Protein AF-A0A9D6CLB5-F1 (afdb_monomer_lite)

Structure (mmCIF, N/CA/C/O backbone):
data_AF-A0A9D6CLB5-F1
#
_entry.id   AF-A0A9D6CLB5-F1
#
loop_
_atom_site.group_PDB
_atom_site.id
_atom_site.type_symbol
_atom_site.label_atom_id
_atom_site.label_alt_id
_atom_site.label_comp_id
_atom_site.label_asym_id
_atom_site.label_entity_id
_atom_site.label_seq_id
_atom_site.pdbx_PDB_ins_code
_atom_site.Cartn_x
_atom_site.Cartn_y
_atom_site.Cartn_z
_atom_site.occupancy
_atom_site.B_iso_or_equiv
_atom_site.auth_seq_id
_atom_site.auth_comp_id
_atom_site.auth_asym_id
_atom_site.auth_atom_id
_atom_site.pdbx_PDB_model_num
ATOM 1 N N . MET A 1 1 ? 12.457 -22.911 -26.781 1.00 33.94 1 MET A N 1
ATOM 2 C CA . MET A 1 1 ? 13.892 -22.594 -26.650 1.00 33.94 1 MET A CA 1
ATOM 3 C C . MET A 1 1 ? 13.981 -21.350 -25.789 1.00 33.94 1 MET A C 1
ATOM 5 O O . MET A 1 1 ? 13.615 -20.284 -26.259 1.00 33.94 1 MET A O 1
ATOM 9 N N . ILE A 1 2 ? 14.295 -21.517 -24.505 1.00 34.53 2 ILE A N 1
ATOM 10 C CA . ILE A 1 2 ? 14.458 -20.405 -23.562 1.00 34.53 2 ILE A CA 1
ATOM 11 C C . ILE A 1 2 ? 15.951 -20.102 -23.552 1.00 34.53 2 ILE A C 1
ATOM 13 O O . ILE A 1 2 ? 16.743 -20.981 -23.218 1.00 34.53 2 ILE A O 1
ATOM 17 N N . VAL A 1 3 ? 16.325 -18.906 -23.989 1.00 39.56 3 VAL A N 1
ATOM 18 C CA . VAL A 1 3 ? 17.688 -18.393 -23.852 1.00 39.56 3 VAL A CA 1
ATOM 19 C C . VAL A 1 3 ? 17.677 -17.515 -22.607 1.00 39.56 3 VAL A C 1
ATOM 21 O O . VAL A 1 3 ? 16.912 -16.555 -22.549 1.00 39.56 3 VAL A O 1
ATOM 24 N N . PHE A 1 4 ? 18.462 -17.886 -21.598 1.00 50.69 4 PHE A N 1
ATOM 25 C CA . PHE A 1 4 ? 18.809 -16.991 -20.498 1.00 50.69 4 PHE A CA 1
ATOM 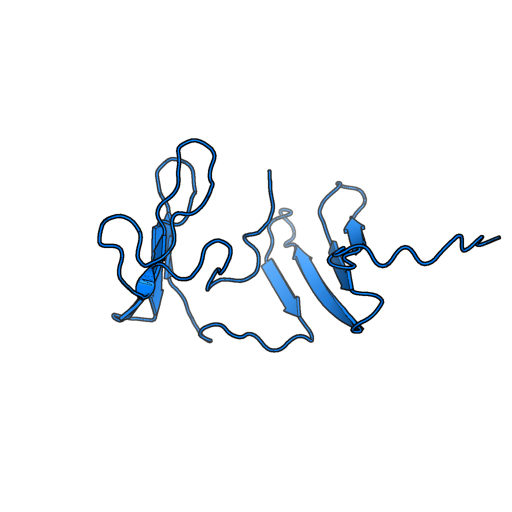26 C C . PHE A 1 4 ? 20.074 -16.251 -20.913 1.00 50.69 4 PHE A C 1
ATOM 28 O O . PHE A 1 4 ? 21.058 -16.907 -21.253 1.00 50.69 4 PHE A O 1
ATOM 35 N N . ASP A 1 5 ? 20.035 -14.922 -20.891 1.00 46.31 5 ASP A N 1
ATOM 36 C CA . ASP A 1 5 ? 21.227 -14.095 -21.028 1.00 46.31 5 ASP A CA 1
ATOM 37 C C . ASP A 1 5 ? 21.377 -13.184 -19.800 1.00 46.31 5 ASP A C 1
ATOM 39 O O . ASP A 1 5 ? 20.399 -12.628 -19.301 1.00 46.31 5 ASP A O 1
ATOM 43 N N . GLU A 1 6 ? 22.615 -13.168 -19.315 1.00 45.06 6 GLU A N 1
ATOM 44 C CA . GLU A 1 6 ? 23.307 -12.362 -18.305 1.00 45.06 6 GLU A CA 1
ATOM 45 C C . GLU A 1 6 ? 22.594 -11.830 -17.040 1.00 45.06 6 GLU A C 1
ATOM 47 O O . GLU A 1 6 ? 21.680 -11.004 -17.043 1.00 45.06 6 GLU A O 1
ATOM 52 N N . VAL A 1 7 ? 23.165 -12.232 -15.895 1.00 47.88 7 VAL A N 1
ATOM 53 C CA . VAL A 1 7 ? 22.938 -11.652 -14.566 1.00 47.88 7 VAL A CA 1
ATOM 54 C C . VAL A 1 7 ? 23.562 -10.253 -14.513 1.00 47.88 7 VAL A C 1
ATOM 56 O O . VAL A 1 7 ? 24.717 -10.085 -14.127 1.00 47.88 7 VAL A O 1
ATOM 59 N N . PHE A 1 8 ? 22.781 -9.227 -14.841 1.00 46.22 8 PHE A N 1
ATOM 60 C CA . PHE A 1 8 ? 23.034 -7.878 -14.344 1.00 46.22 8 PHE A CA 1
ATOM 61 C C . PHE A 1 8 ? 22.352 -7.762 -12.985 1.00 46.22 8 PHE A C 1
ATOM 63 O O . PHE A 1 8 ? 21.123 -7.780 -12.908 1.00 46.22 8 PHE A O 1
ATOM 70 N N . ALA A 1 9 ? 23.129 -7.642 -11.904 1.00 46.12 9 ALA A N 1
ATOM 71 C CA . ALA A 1 9 ? 22.606 -7.258 -10.595 1.00 46.12 9 ALA A CA 1
ATOM 72 C C . ALA A 1 9 ? 22.106 -5.807 -10.669 1.00 46.12 9 ALA A C 1
ATOM 74 O O . ALA A 1 9 ? 22.755 -4.862 -10.225 1.00 46.12 9 ALA A O 1
ATOM 75 N N . SER A 1 10 ? 20.962 -5.617 -11.312 1.00 44.03 10 SER A N 1
ATOM 76 C CA . SER A 1 10 ? 20.204 -4.392 -11.209 1.00 44.03 10 SER A CA 1
ATOM 77 C C . SER A 1 10 ? 19.509 -4.414 -9.854 1.00 44.03 10 SER A C 1
ATOM 79 O O . SER A 1 10 ? 19.097 -5.460 -9.358 1.00 44.03 10 SER A O 1
ATOM 81 N N . ASN A 1 11 ? 19.309 -3.244 -9.262 1.00 49.03 11 ASN A N 1
ATOM 82 C CA . ASN A 1 11 ? 18.342 -3.051 -8.182 1.00 49.03 11 ASN A CA 1
ATOM 83 C C . ASN A 1 11 ? 16.899 -3.216 -8.724 1.00 49.03 11 ASN A C 1
ATOM 85 O O . ASN A 1 11 ? 15.990 -2.469 -8.355 1.00 49.03 11 ASN A O 1
ATOM 89 N N . ALA A 1 12 ? 16.699 -4.126 -9.687 1.00 49.16 12 ALA A N 1
ATOM 90 C CA . ALA A 1 12 ? 15.402 -4.525 -10.160 1.00 49.16 12 ALA A CA 1
ATOM 91 C C . ALA A 1 12 ? 14.698 -5.147 -8.969 1.00 49.16 12 ALA A C 1
ATOM 93 O O . ALA A 1 12 ? 15.117 -6.154 -8.401 1.00 49.16 12 ALA A O 1
ATOM 94 N N . LYS A 1 13 ? 13.574 -4.548 -8.594 1.00 60.12 13 LYS A N 1
ATOM 95 C CA . LYS A 1 13 ? 12.536 -5.348 -7.969 1.00 60.12 13 LYS A CA 1
ATOM 96 C C . LYS A 1 13 ? 12.146 -6.377 -9.026 1.00 60.12 13 LYS A C 1
ATOM 98 O O . LYS A 1 13 ? 11.388 -6.017 -9.922 1.00 60.12 13 LYS A O 1
ATOM 103 N N . ASP A 1 14 ? 12.697 -7.587 -8.932 1.00 77.56 14 ASP A N 1
ATOM 104 C CA . ASP A 1 14 ? 12.349 -8.751 -9.750 1.00 77.56 14 ASP A CA 1
ATOM 105 C C . ASP A 1 14 ? 10.839 -8.962 -9.664 1.00 77.56 14 ASP A C 1
ATOM 107 O O . ASP A 1 14 ? 10.346 -9.591 -8.732 1.00 77.56 14 ASP A O 1
ATOM 111 N N . ARG A 1 15 ? 10.081 -8.332 -10.559 1.00 81.62 15 ARG A N 1
ATOM 112 C CA . ARG A 1 15 ? 8.622 -8.326 -10.534 1.00 81.62 15 ARG A CA 1
ATOM 113 C C . ARG A 1 15 ? 8.105 -8.617 -11.915 1.00 81.62 15 ARG A C 1
ATOM 115 O O . ARG A 1 15 ? 8.236 -7.801 -12.823 1.00 81.62 15 ARG A O 1
ATOM 122 N N . ASN A 1 16 ? 7.441 -9.750 -12.012 1.00 89.19 16 ASN A N 1
ATOM 123 C CA . ASN A 1 16 ? 6.765 -10.204 -13.201 1.00 89.19 16 ASN A CA 1
ATOM 124 C C . ASN A 1 16 ? 5.261 -10.047 -13.003 1.00 89.19 16 ASN A C 1
ATOM 126 O O . ASN A 1 16 ? 4.750 -10.100 -11.878 1.00 89.19 16 ASN A O 1
ATOM 130 N N . TYR A 1 17 ? 4.555 -9.854 -14.110 1.00 90.38 17 TYR A N 1
ATOM 131 C CA . TYR A 1 17 ? 3.115 -9.663 -14.120 1.00 90.38 17 TYR A CA 1
ATOM 132 C C . TYR A 1 17 ? 2.495 -10.512 -15.219 1.00 90.38 17 TYR A C 1
ATOM 134 O O . TYR A 1 17 ? 2.987 -10.496 -16.345 1.00 90.38 17 TYR A O 1
ATOM 142 N N . ASP A 1 18 ? 1.398 -11.186 -14.890 1.00 91.88 18 ASP A N 1
ATOM 143 C CA . ASP A 1 18 ? 0.562 -11.871 -15.872 1.00 91.88 18 ASP A CA 1
ATOM 144 C C . ASP A 1 18 ? -0.776 -11.130 -15.966 1.00 91.88 18 ASP A C 1
ATOM 146 O O . ASP A 1 18 ? -1.310 -10.673 -14.946 1.00 91.88 18 ASP A O 1
ATOM 150 N N . SER A 1 19 ? -1.325 -11.043 -17.176 1.00 93.94 19 SER A N 1
ATOM 151 C CA . SER A 1 19 ? -2.619 -10.414 -17.454 1.00 93.94 19 SER A CA 1
ATOM 152 C C . SER A 1 19 ? -3.594 -11.400 -18.094 1.00 93.94 19 SER A C 1
ATOM 154 O O . SER A 1 19 ? -3.177 -12.378 -18.715 1.00 93.94 19 SER A O 1
ATOM 156 N N . ASP A 1 20 ? -4.891 -11.147 -17.933 1.00 91.50 20 ASP A N 1
ATOM 157 C CA . ASP A 1 20 ? -5.943 -11.827 -18.686 1.00 91.50 20 ASP A CA 1
ATOM 158 C C . ASP A 1 20 ? -6.059 -11.285 -20.125 1.00 91.50 20 ASP A C 1
ATOM 160 O O . ASP A 1 20 ? -5.338 -10.371 -20.538 1.00 91.50 20 ASP A O 1
ATOM 164 N N . ALA A 1 21 ? -6.971 -11.868 -20.907 1.00 91.88 21 ALA A N 1
ATOM 165 C CA . ALA A 1 21 ? -7.225 -11.461 -22.291 1.00 91.88 21 ALA A CA 1
ATOM 166 C C . ALA A 1 21 ? -7.830 -10.049 -22.415 1.00 91.88 21 ALA A C 1
ATOM 168 O O . ALA A 1 21 ? -7.718 -9.432 -23.472 1.00 91.88 21 ALA A O 1
ATOM 169 N N . ASP A 1 22 ? -8.418 -9.529 -21.337 1.00 90.06 22 ASP A N 1
ATOM 170 C CA . ASP A 1 22 ? -8.962 -8.173 -21.262 1.00 90.06 22 ASP A CA 1
ATOM 171 C C . ASP A 1 22 ? -7.899 -7.153 -20.807 1.00 90.06 22 ASP A C 1
ATOM 173 O O . ASP A 1 22 ? -8.196 -5.972 -20.616 1.00 90.06 22 ASP A O 1
ATOM 177 N N . GLY A 1 23 ? -6.651 -7.594 -20.612 1.00 89.88 23 GLY A N 1
ATOM 178 C CA . GLY A 1 23 ? -5.532 -6.759 -20.189 1.00 89.88 23 GLY A CA 1
ATOM 179 C C . GLY A 1 23 ? -5.506 -6.445 -18.691 1.00 89.88 23 GLY A C 1
ATOM 180 O O . GLY A 1 23 ? -4.652 -5.668 -18.255 1.00 89.88 23 GLY A O 1
ATOM 181 N N . ARG A 1 24 ? -6.386 -7.041 -17.877 1.00 88.50 24 ARG A N 1
ATOM 182 C CA . ARG A 1 24 ? -6.348 -6.877 -16.418 1.00 88.50 24 ARG A CA 1
ATOM 183 C C . ARG A 1 24 ? -5.264 -7.760 -15.830 1.00 88.50 24 ARG A C 1
ATOM 185 O O . ARG A 1 24 ? -5.075 -8.904 -16.230 1.00 88.50 24 ARG A O 1
ATOM 192 N N . ARG A 1 25 ? -4.552 -7.238 -14.838 1.00 91.00 25 ARG A N 1
ATOM 193 C CA . ARG A 1 25 ? -3.467 -7.962 -14.178 1.00 91.00 25 ARG A CA 1
ATOM 194 C C . ARG A 1 25 ? -4.052 -9.057 -13.285 1.00 91.00 25 ARG A C 1
ATOM 196 O O . ARG A 1 25 ? -4.764 -8.746 -12.344 1.00 91.00 25 ARG A O 1
ATOM 203 N N . VAL A 1 26 ? -3.697 -10.318 -13.506 1.00 95.12 26 VAL A N 1
ATOM 204 C CA . VAL A 1 26 ? -4.168 -11.463 -12.696 1.00 95.12 26 VAL A CA 1
ATOM 205 C C . VAL A 1 26 ? -3.109 -11.993 -11.737 1.00 95.12 26 VAL A C 1
ATOM 207 O O . VAL A 1 26 ? -3.432 -12.651 -10.745 1.00 95.12 26 VAL A O 1
ATOM 210 N N . ARG A 1 27 ? -1.835 -11.692 -12.007 1.00 90.81 27 ARG A N 1
ATOM 211 C CA . ARG A 1 27 ? -0.720 -12.122 -11.168 1.00 90.81 27 ARG A CA 1
ATOM 212 C C . ARG A 1 27 ? 0.368 -11.069 -11.082 1.00 90.81 27 ARG A C 1
ATOM 214 O O . ARG A 1 27 ? 0.702 -10.425 -12.072 1.00 90.81 27 ARG A O 1
ATOM 221 N N . LYS A 1 28 ? 0.965 -10.960 -9.901 1.00 89.38 28 LYS A N 1
ATOM 222 C CA . LYS A 1 28 ? 2.271 -10.347 -9.658 1.00 89.38 28 LYS A CA 1
ATOM 223 C C . LYS A 1 28 ? 3.138 -11.380 -8.961 1.00 89.38 28 LYS A C 1
ATOM 225 O O . LYS A 1 28 ? 2.687 -11.974 -7.986 1.00 89.38 28 LYS A O 1
ATOM 230 N N . TRP A 1 29 ? 4.365 -11.583 -9.417 1.00 90.69 29 TRP A N 1
ATOM 231 C CA . TRP A 1 29 ? 5.253 -12.543 -8.774 1.00 90.69 29 TRP A CA 1
ATOM 232 C C . TRP A 1 29 ? 6.720 -12.138 -8.848 1.00 90.69 29 TRP A C 1
ATOM 234 O O . TRP A 1 29 ? 7.136 -11.431 -9.762 1.00 90.69 29 TRP A O 1
ATOM 244 N N . HIS A 1 30 ? 7.484 -12.573 -7.852 1.00 88.69 30 HIS A N 1
ATOM 245 C CA . HIS A 1 30 ? 8.918 -12.353 -7.742 1.00 88.69 30 HIS A CA 1
ATOM 246 C C . HIS A 1 30 ? 9.640 -13.700 -7.898 1.00 88.69 30 HIS A C 1
ATOM 248 O O . HIS A 1 30 ? 9.597 -14.509 -6.969 1.00 88.69 30 HIS A O 1
ATOM 254 N N . PRO A 1 31 ? 10.297 -13.972 -9.041 1.00 85.62 31 PRO A N 1
ATOM 255 C CA . PRO A 1 31 ? 10.953 -15.256 -9.292 1.00 85.62 31 PRO A CA 1
ATOM 256 C C . PRO A 1 31 ? 11.981 -15.647 -8.230 1.00 85.62 31 PRO A C 1
ATOM 258 O O . PRO A 1 31 ? 12.094 -16.818 -7.879 1.00 85.62 31 PRO A O 1
ATOM 261 N N . SER A 1 32 ? 12.719 -14.662 -7.720 1.00 87.31 32 SER A N 1
ATOM 262 C CA . SER A 1 32 ? 13.828 -14.859 -6.790 1.00 87.31 32 SER A CA 1
ATOM 263 C C . SER A 1 32 ? 13.382 -15.127 -5.351 1.00 87.31 32 SER A C 1
ATOM 265 O O . SER A 1 32 ? 14.035 -15.905 -4.661 1.00 87.31 32 SER A O 1
ATOM 267 N N . SER A 1 33 ? 12.272 -14.533 -4.894 1.00 84.69 33 SER A N 1
ATOM 268 C CA . SER A 1 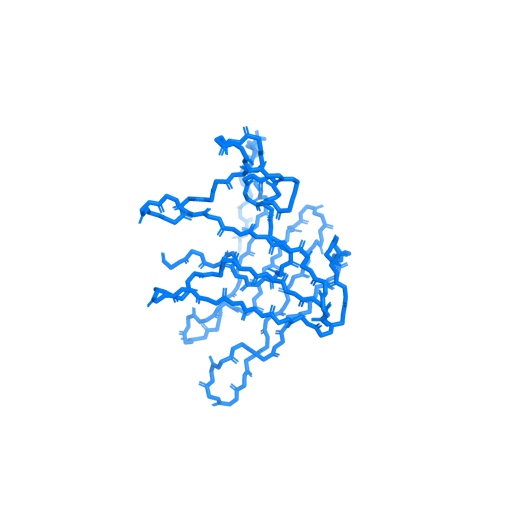33 ? 11.745 -14.756 -3.536 1.00 84.69 33 SER A CA 1
ATOM 269 C C . SER A 1 33 ? 10.584 -15.751 -3.468 1.00 84.69 33 SER A C 1
ATOM 271 O O . SER A 1 33 ? 10.248 -16.218 -2.384 1.00 84.69 33 SER A O 1
ATOM 273 N N . GLY A 1 34 ? 9.940 -16.062 -4.596 1.00 86.69 34 GLY A N 1
ATOM 274 C CA . GLY A 1 34 ? 8.692 -16.827 -4.621 1.00 86.69 34 GLY A CA 1
ATOM 275 C C . GLY A 1 34 ? 7.465 -16.035 -4.146 1.00 86.69 34 GLY A C 1
ATOM 276 O O . GLY A 1 34 ? 6.383 -16.617 -4.028 1.00 86.69 34 GLY A O 1
ATOM 277 N N . ALA A 1 35 ? 7.605 -14.726 -3.898 1.00 87.69 35 ALA A N 1
ATOM 278 C CA . ALA A 1 35 ? 6.486 -13.854 -3.551 1.00 87.69 35 ALA A CA 1
ATOM 279 C C . ALA A 1 35 ? 5.463 -13.846 -4.689 1.00 87.69 35 ALA A C 1
ATOM 281 O O . ALA A 1 35 ? 5.820 -13.650 -5.852 1.00 87.69 35 ALA A O 1
ATOM 282 N N . LEU A 1 36 ? 4.192 -14.022 -4.361 1.00 89.88 36 LEU A N 1
ATOM 283 C CA . LEU A 1 36 ? 3.093 -14.168 -5.301 1.00 89.88 36 LEU A CA 1
ATOM 284 C C . LEU A 1 36 ? 1.875 -13.422 -4.772 1.00 89.88 36 LEU A C 1
ATOM 286 O O . LEU A 1 36 ? 1.440 -13.651 -3.648 1.00 89.88 36 LEU A O 1
ATOM 290 N N . THR A 1 37 ? 1.283 -12.594 -5.625 1.00 89.88 37 THR A N 1
ATOM 291 C CA . THR A 1 37 ? -0.036 -12.002 -5.419 1.00 89.88 37 THR A CA 1
ATOM 292 C C . THR A 1 37 ? -0.938 -12.375 -6.591 1.00 89.88 37 THR A C 1
ATOM 294 O O . THR A 1 37 ? -0.561 -12.192 -7.752 1.00 89.88 37 THR A O 1
ATOM 297 N N . VAL A 1 38 ? -2.118 -12.910 -6.288 1.00 93.38 38 VAL A N 1
ATOM 298 C CA . VAL A 1 38 ? -3.164 -13.253 -7.259 1.00 93.38 38 VAL A CA 1
ATOM 299 C C . VAL A 1 38 ? -4.330 -12.292 -7.095 1.00 93.38 38 VAL A C 1
ATOM 301 O O . VAL A 1 38 ? -4.803 -12.085 -5.978 1.00 93.38 38 VAL A O 1
ATOM 304 N N . MET A 1 39 ? -4.801 -11.743 -8.212 1.00 91.94 39 MET A N 1
ATOM 305 C CA . MET A 1 39 ? -5.913 -10.799 -8.265 1.00 91.94 39 MET A CA 1
ATOM 306 C C . MET A 1 39 ? -7.149 -11.492 -8.831 1.00 91.94 39 MET A C 1
ATOM 308 O O . MET A 1 39 ? -7.109 -12.058 -9.923 1.00 91.94 39 MET A O 1
ATOM 312 N N . VAL A 1 40 ? -8.241 -11.464 -8.068 1.00 93.75 40 VAL A N 1
ATOM 313 C CA . VAL A 1 40 ? -9.519 -12.087 -8.427 1.00 93.75 40 VAL A CA 1
ATOM 314 C C . VAL A 1 40 ? -10.528 -10.994 -8.739 1.00 93.75 40 VAL A C 1
ATOM 316 O O . VAL A 1 40 ? -10.747 -10.102 -7.919 1.00 93.75 40 VAL A O 1
ATOM 319 N N . TYR A 1 41 ? -11.150 -11.076 -9.914 1.00 92.19 41 TYR A N 1
ATOM 320 C CA . TYR A 1 41 ? -12.126 -10.102 -10.395 1.00 92.19 41 TYR A CA 1
ATOM 321 C C . TYR A 1 41 ? -13.553 -10.648 -10.294 1.00 92.19 41 TYR A C 1
ATOM 323 O O . TYR A 1 41 ? -13.786 -11.841 -10.490 1.00 92.19 41 TYR A O 1
ATOM 331 N N . ASP A 1 42 ? -14.507 -9.774 -9.972 1.00 92.81 42 ASP A N 1
ATOM 332 C CA . ASP A 1 42 ? -15.932 -10.100 -10.006 1.00 92.81 42 ASP A CA 1
ATOM 333 C C . ASP A 1 42 ? -16.457 -10.213 -11.451 1.00 92.81 42 ASP A C 1
ATOM 335 O O . ASP A 1 42 ? -15.765 -9.905 -12.424 1.00 92.81 42 ASP A O 1
ATOM 339 N N . ALA A 1 43 ? -17.718 -10.629 -11.604 1.00 93.69 43 ALA A N 1
ATOM 340 C CA . ALA A 1 43 ? -18.362 -10.760 -12.915 1.00 93.69 43 ALA A CA 1
ATOM 341 C C . ALA A 1 43 ? -18.488 -9.428 -13.688 1.00 93.69 43 ALA A C 1
ATOM 343 O O . ALA A 1 43 ? -18.772 -9.439 -14.883 1.00 93.69 43 ALA A O 1
ATOM 344 N N . PHE A 1 44 ? -18.285 -8.288 -13.024 1.00 92.94 44 PHE A N 1
ATOM 345 C CA . PHE A 1 44 ? -18.279 -6.957 -13.628 1.00 92.94 44 PHE A CA 1
ATOM 346 C C . PHE A 1 44 ? -16.856 -6.451 -13.928 1.00 92.94 44 PHE A C 1
ATOM 348 O O . PHE A 1 44 ? -16.695 -5.307 -14.354 1.00 92.94 44 PHE A O 1
ATOM 355 N N . GLY A 1 45 ? -15.824 -7.274 -13.711 1.00 87.38 45 GLY A N 1
ATOM 356 C CA . GLY A 1 45 ? -14.426 -6.935 -13.964 1.00 87.38 45 GLY A CA 1
ATOM 357 C C . GLY A 1 45 ? -13.790 -6.025 -12.909 1.00 87.38 45 GLY A C 1
ATOM 358 O O . GLY A 1 45 ? -12.767 -5.400 -13.194 1.00 87.38 45 GLY A O 1
ATOM 359 N N . ARG A 1 46 ? -14.369 -5.917 -11.706 1.00 88.25 46 ARG A N 1
ATOM 360 C CA . ARG A 1 46 ? -13.799 -5.159 -10.577 1.00 88.25 46 ARG A CA 1
ATOM 361 C C . ARG A 1 46 ? -12.963 -6.072 -9.688 1.00 88.25 46 ARG A C 1
ATOM 363 O O . ARG A 1 46 ? -13.313 -7.233 -9.505 1.00 88.25 46 ARG A O 1
ATOM 370 N N . LEU A 1 47 ? -11.870 -5.557 -9.122 1.00 89.25 47 LEU A N 1
ATOM 371 C CA . LEU A 1 47 ? -11.024 -6.320 -8.200 1.00 89.25 47 LEU A CA 1
ATOM 372 C C . LEU A 1 47 ? -11.822 -6.672 -6.935 1.00 89.25 47 LEU A C 1
ATOM 374 O O . LEU A 1 47 ? -12.203 -5.785 -6.174 1.00 89.25 47 LEU A O 1
ATOM 378 N N . ALA A 1 48 ? -12.075 -7.961 -6.731 1.00 90.56 48 ALA A N 1
ATOM 379 C CA . ALA A 1 48 ? -12.853 -8.488 -5.616 1.00 90.56 48 ALA A CA 1
ATOM 380 C C . ALA A 1 48 ? -11.963 -8.960 -4.461 1.00 90.56 48 ALA A C 1
ATOM 382 O O . ALA A 1 48 ? -12.339 -8.825 -3.298 1.00 90.56 48 ALA A O 1
ATOM 383 N N . ALA A 1 49 ? -10.788 -9.514 -4.772 1.00 88.44 49 ALA A N 1
ATOM 384 C CA . ALA A 1 49 ? -9.838 -9.975 -3.768 1.00 88.44 49 ALA A CA 1
ATOM 385 C C . ALA A 1 49 ? -8.399 -9.982 -4.291 1.00 88.44 49 ALA A C 1
ATOM 387 O O . ALA A 1 49 ? -8.150 -10.203 -5.478 1.00 88.44 49 ALA A O 1
ATOM 388 N N . GLU A 1 50 ? -7.458 -9.821 -3.363 1.00 88.38 50 GLU A N 1
ATOM 389 C CA . GLU A 1 50 ? -6.043 -10.115 -3.564 1.00 88.38 50 GLU A CA 1
ATOM 390 C C . GLU A 1 50 ? -5.606 -11.190 -2.572 1.00 88.38 50 GLU A C 1
ATOM 392 O O . GLU A 1 50 ? -5.868 -11.086 -1.372 1.00 88.38 50 GLU A O 1
ATOM 397 N N . TYR A 1 51 ? -4.906 -12.205 -3.066 1.00 89.94 51 TYR A N 1
ATOM 398 C CA . TYR A 1 51 ? -4.317 -13.250 -2.238 1.00 89.94 51 TYR A CA 1
ATOM 399 C C . TYR A 1 51 ? -2.809 -13.214 -2.391 1.00 89.94 51 TYR A C 1
ATOM 401 O O . TYR A 1 51 ? -2.297 -13.415 -3.491 1.00 89.94 51 TYR A O 1
ATOM 409 N N . SER A 1 52 ? -2.111 -12.955 -1.289 1.00 88.06 52 SER A N 1
ATOM 410 C CA . SER A 1 52 ? -0.654 -12.921 -1.242 1.00 88.06 52 SER A CA 1
ATOM 411 C C . SER A 1 52 ? -0.123 -14.020 -0.329 1.00 88.06 52 SER A C 1
ATOM 413 O O . SER A 1 52 ? -0.713 -14.280 0.720 1.00 88.06 52 SER A O 1
ATOM 415 N N . ASN A 1 53 ? 0.988 -14.648 -0.710 1.00 88.88 53 ASN A N 1
ATOM 416 C CA . ASN A 1 53 ? 1.760 -15.511 0.194 1.00 88.88 53 ASN A CA 1
ATOM 417 C C . ASN A 1 53 ? 2.790 -14.724 1.028 1.00 88.88 53 ASN A C 1
ATOM 419 O O . ASN A 1 53 ? 3.398 -15.285 1.935 1.00 88.88 53 ASN A O 1
ATOM 423 N N . GLU A 1 54 ? 2.956 -13.431 0.750 1.00 82.69 54 GLU A N 1
ATOM 424 C CA . GLU A 1 54 ? 3.764 -12.527 1.562 1.00 82.69 54 GLU A CA 1
ATOM 425 C C . GLU A 1 54 ? 2.999 -12.085 2.808 1.00 82.69 54 GLU A C 1
ATOM 427 O O . GLU A 1 54 ? 1.797 -11.801 2.757 1.00 82.69 54 GLU A O 1
ATOM 432 N N . ALA A 1 55 ? 3.711 -11.958 3.927 1.00 73.94 55 ALA A N 1
ATOM 433 C CA . ALA A 1 55 ? 3.137 -11.405 5.142 1.00 73.94 55 ALA A CA 1
ATOM 434 C C . ALA A 1 55 ? 2.669 -9.960 4.899 1.00 73.94 55 ALA A C 1
ATOM 436 O O . ALA A 1 55 ? 3.440 -9.103 4.461 1.00 73.94 55 ALA A O 1
ATOM 437 N N . SER A 1 56 ? 1.405 -9.667 5.219 1.00 68.69 56 SER A N 1
ATOM 438 C CA . SER A 1 56 ? 0.928 -8.285 5.233 1.00 68.69 56 SER A CA 1
ATOM 439 C C . SER A 1 56 ? 1.565 -7.554 6.413 1.00 68.69 56 SER A C 1
ATOM 441 O O . SER A 1 56 ? 1.253 -7.840 7.567 1.00 68.69 56 SER A O 1
ATOM 443 N N . GLY A 1 57 ? 2.451 -6.597 6.129 1.00 65.62 57 GLY A N 1
ATOM 444 C CA . GLY A 1 57 ? 2.989 -5.673 7.135 1.00 65.62 57 GLY A CA 1
ATOM 445 C C . GLY A 1 57 ? 1.990 -4.593 7.576 1.00 65.62 57 GLY A C 1
ATOM 446 O O . GLY A 1 57 ? 2.345 -3.722 8.366 1.00 65.62 57 GLY A O 1
ATOM 447 N N . GLY A 1 58 ? 0.769 -4.615 7.033 1.00 72.75 58 GLY A N 1
ATOM 448 C CA . GLY A 1 58 ? -0.280 -3.640 7.297 1.00 72.75 58 GLY A CA 1
ATOM 449 C C . GLY A 1 58 ? -1.322 -4.109 8.321 1.00 72.75 58 GLY A C 1
ATOM 450 O O . GLY A 1 58 ? -1.379 -5.282 8.696 1.00 72.75 58 GLY A O 1
ATOM 451 N N . PRO A 1 59 ? -2.190 -3.193 8.771 1.00 76.56 59 PRO A N 1
ATOM 452 C CA . PRO A 1 59 ? -3.309 -3.506 9.638 1.00 76.56 59 PRO A CA 1
ATOM 453 C C . PRO A 1 59 ? -4.277 -4.493 8.967 1.00 76.56 59 PRO A C 1
ATOM 455 O O . PRO A 1 59 ? -4.680 -4.329 7.821 1.00 76.56 59 PRO A O 1
ATOM 458 N N . THR A 1 60 ? -4.680 -5.520 9.713 1.00 80.88 60 THR A N 1
ATOM 459 C CA . THR A 1 60 ? -5.710 -6.499 9.338 1.00 80.88 60 THR A CA 1
ATOM 460 C C . THR A 1 60 ? -7.133 -6.041 9.700 1.00 80.88 60 THR A C 1
ATOM 462 O O . THR A 1 60 ? -7.330 -5.156 10.539 1.00 80.88 60 THR A O 1
ATOM 465 N N . GLY A 1 61 ? -8.144 -6.679 9.110 1.00 85.94 61 GLY A N 1
ATOM 466 C CA . GLY A 1 61 ? -9.558 -6.397 9.381 1.00 85.94 61 GLY A CA 1
ATOM 467 C C . GLY A 1 61 ? -10.151 -5.311 8.479 1.00 85.94 61 GLY A C 1
ATOM 468 O O . GLY A 1 61 ? -9.567 -4.948 7.462 1.00 85.94 61 GLY A O 1
ATOM 469 N N . LEU A 1 62 ? -11.344 -4.824 8.834 1.00 89.25 62 LEU A N 1
ATOM 470 C CA . LEU A 1 62 ? -12.062 -3.832 8.034 1.00 89.25 62 LEU A CA 1
ATOM 471 C C . LEU A 1 62 ? -11.396 -2.455 8.147 1.00 89.25 62 LEU A C 1
ATOM 473 O O . LEU A 1 62 ? -11.339 -1.867 9.231 1.00 89.25 62 LEU A O 1
ATOM 477 N N . LEU A 1 63 ? -10.931 -1.949 7.009 1.00 90.62 63 LEU A N 1
ATOM 478 C CA . LEU A 1 63 ? -10.357 -0.619 6.862 1.00 90.62 63 LEU A CA 1
ATOM 479 C C . LEU A 1 63 ? -11.293 0.257 6.032 1.00 90.62 63 LEU A C 1
ATOM 481 O O . LEU A 1 63 ? -11.845 -0.182 5.025 1.00 90.62 63 LEU A O 1
ATOM 485 N N . TYR A 1 64 ? -11.432 1.511 6.442 1.00 92.06 64 TYR A N 1
ATOM 486 C CA . TYR A 1 64 ? -12.196 2.529 5.736 1.00 92.06 64 TYR A CA 1
ATOM 487 C C . TYR A 1 64 ? -11.238 3.508 5.074 1.00 92.06 64 TYR A C 1
ATOM 489 O O . TYR A 1 64 ? -10.351 4.064 5.726 1.00 92.06 64 TYR A O 1
ATOM 497 N N . ARG A 1 65 ? -11.421 3.720 3.775 1.00 91.19 65 ARG A N 1
ATOM 498 C CA . ARG A 1 65 ? -10.590 4.591 2.949 1.00 91.19 65 ARG A CA 1
ATOM 499 C C . ARG A 1 65 ? -11.338 5.884 2.638 1.00 91.19 65 ARG A C 1
ATOM 501 O O . ARG A 1 65 ? -12.515 5.846 2.296 1.00 91.19 65 ARG A O 1
ATOM 508 N N . PHE A 1 66 ? -10.637 7.007 2.734 1.00 93.19 66 PHE A N 1
ATOM 509 C CA . PHE A 1 66 ? -11.146 8.322 2.356 1.00 93.19 66 PHE A CA 1
ATOM 510 C C . PHE A 1 66 ? -10.370 8.822 1.152 1.00 93.19 66 PHE A C 1
ATOM 512 O O . PHE A 1 66 ? -9.161 9.049 1.247 1.00 93.19 66 PHE A O 1
ATOM 519 N N . ASP A 1 67 ? -11.080 8.983 0.044 1.00 93.12 67 ASP A N 1
ATOM 520 C CA . ASP A 1 67 ? -10.539 9.451 -1.223 1.00 93.12 67 ASP A CA 1
ATOM 521 C C . ASP A 1 67 ? -10.789 10.935 -1.440 1.00 93.12 67 ASP A C 1
ATOM 523 O O . ASP A 1 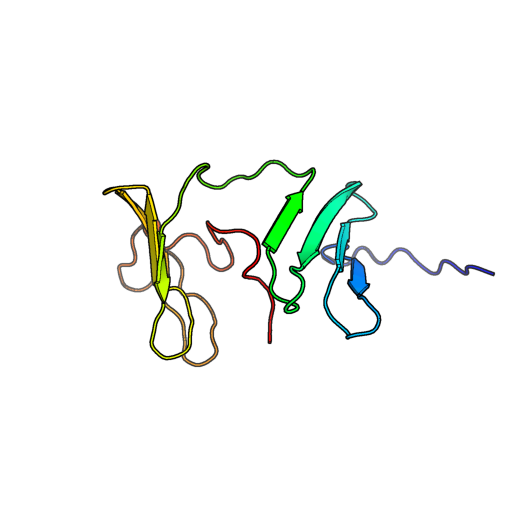67 ? -11.741 11.514 -0.915 1.00 93.12 67 ASP A O 1
ATOM 527 N N . ASP A 1 68 ? -9.911 11.556 -2.218 1.00 90.94 68 ASP A N 1
ATOM 528 C CA . ASP A 1 68 ? -10.153 12.882 -2.756 1.00 90.94 68 ASP A CA 1
ATOM 529 C C . ASP A 1 68 ? -10.933 12.853 -4.069 1.00 90.94 68 ASP A C 1
ATOM 531 O O . ASP A 1 68 ? -11.287 11.803 -4.600 1.00 90.94 68 ASP A O 1
ATOM 535 N N . HIS A 1 69 ? -11.211 14.045 -4.593 1.00 91.19 69 HIS A N 1
ATOM 536 C CA . HIS A 1 69 ? -11.987 14.239 -5.815 1.00 91.19 69 HIS A CA 1
ATOM 537 C C . HIS A 1 69 ? -11.365 13.598 -7.071 1.00 91.19 69 HIS A C 1
ATOM 539 O O . HIS A 1 69 ? -12.068 13.458 -8.067 1.00 91.19 69 HIS A O 1
ATOM 545 N N . LEU A 1 70 ? -10.083 13.212 -7.034 1.00 91.19 70 LEU A N 1
ATOM 546 C CA . LEU A 1 70 ? -9.392 12.507 -8.117 1.00 91.19 70 LEU A CA 1
ATOM 547 C C . LEU A 1 70 ? -9.272 10.997 -7.849 1.00 91.19 70 LEU A C 1
ATOM 549 O O . LEU A 1 70 ? -8.687 10.280 -8.655 1.00 91.19 70 LEU A O 1
ATOM 553 N N . GLY A 1 71 ? -9.807 10.503 -6.728 1.00 89.00 71 GLY A N 1
ATOM 554 C CA . GLY A 1 71 ? -9.748 9.094 -6.336 1.00 89.00 71 GLY A CA 1
ATOM 555 C C . GLY A 1 71 ? -8.467 8.692 -5.600 1.00 89.00 71 GLY A C 1
ATOM 556 O O . GLY A 1 71 ? -8.259 7.506 -5.342 1.00 89.00 71 GLY A O 1
ATOM 557 N N . SER A 1 72 ? -7.604 9.644 -5.233 1.00 87.88 72 SER A N 1
ATOM 558 C CA . SER A 1 72 ? -6.413 9.356 -4.424 1.00 87.88 72 SER A CA 1
ATOM 559 C C . SER A 1 72 ? -6.797 9.230 -2.955 1.00 87.88 72 SER A C 1
ATOM 561 O O . SER A 1 72 ? -7.491 10.095 -2.420 1.00 87.88 72 SER A O 1
ATOM 563 N N . THR A 1 73 ? -6.311 8.201 -2.257 1.00 90.75 73 THR A N 1
ATOM 564 C CA . THR A 1 73 ? -6.637 8.050 -0.829 1.00 90.75 73 THR A CA 1
ATOM 565 C C . THR A 1 73 ? -5.819 8.984 0.012 1.00 90.75 73 THR A C 1
ATOM 567 O O . THR A 1 73 ? -4.598 8.967 -0.073 1.00 90.75 73 THR A O 1
ATOM 570 N N . ARG A 1 74 ? -6.486 9.740 0.881 1.00 92.62 74 ARG A N 1
ATOM 571 C CA . ARG A 1 74 ? -5.870 10.692 1.811 1.00 92.62 74 ARG A CA 1
ATOM 572 C C . ARG A 1 74 ? -5.858 10.224 3.253 1.00 92.62 74 ARG A C 1
ATOM 574 O O . ARG A 1 74 ? -5.079 10.739 4.052 1.00 92.62 74 ARG A O 1
ATOM 581 N N . MET A 1 75 ? -6.701 9.260 3.606 1.00 93.44 75 MET A N 1
ATOM 582 C CA . MET A 1 75 ? -6.742 8.716 4.958 1.00 93.44 75 MET A CA 1
ATOM 583 C C . MET A 1 75 ? -7.259 7.281 4.967 1.00 93.44 75 MET A C 1
ATOM 585 O O . MET A 1 75 ? -8.159 6.931 4.204 1.00 93.44 75 MET A O 1
ATOM 589 N N . VAL A 1 76 ? -6.709 6.472 5.868 1.00 93.12 76 VAL A N 1
ATOM 590 C CA . VAL A 1 76 ? -7.177 5.119 6.169 1.00 93.12 76 VAL A CA 1
ATOM 591 C C . VAL A 1 76 ? -7.507 5.042 7.652 1.00 93.12 76 VAL A C 1
ATOM 593 O O . VAL A 1 76 ? -6.704 5.459 8.490 1.00 93.12 76 VAL A O 1
ATOM 596 N N . MET A 1 77 ? -8.684 4.514 7.976 1.00 94.44 77 MET A N 1
ATOM 597 C CA . MET A 1 77 ? -9.138 4.320 9.349 1.00 94.44 77 MET A CA 1
ATOM 598 C C . MET A 1 77 ? -9.487 2.865 9.634 1.00 94.44 77 MET A C 1
ATOM 600 O O . MET A 1 77 ? -10.003 2.159 8.771 1.00 94.44 77 MET A O 1
ATOM 604 N N . ARG A 1 78 ? -9.284 2.453 10.883 1.00 93.50 78 ARG A N 1
ATOM 605 C CA . ARG A 1 78 ? -9.814 1.215 11.452 1.00 93.50 78 ARG A CA 1
ATOM 606 C C . ARG A 1 78 ? -10.702 1.580 12.637 1.00 93.50 78 ARG A C 1
ATOM 608 O O . ARG A 1 78 ? -10.216 2.043 13.667 1.00 93.50 78 ARG A O 1
ATOM 615 N N . GLY A 1 79 ? -12.012 1.392 12.493 1.00 92.31 79 GLY A N 1
ATOM 616 C CA . GLY A 1 79 ? -12.970 1.885 13.486 1.00 92.31 79 GLY A CA 1
ATOM 617 C C . GLY A 1 79 ? -12.827 3.400 13.668 1.00 92.31 79 GLY A C 1
ATOM 618 O O . GLY A 1 79 ? -12.996 4.150 12.712 1.00 92.31 79 GLY A O 1
ATOM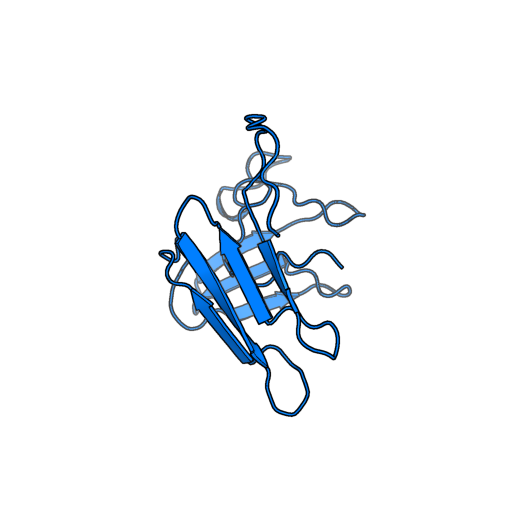 619 N N . SER A 1 80 ? -12.489 3.842 14.880 1.00 94.19 80 SER A N 1
AT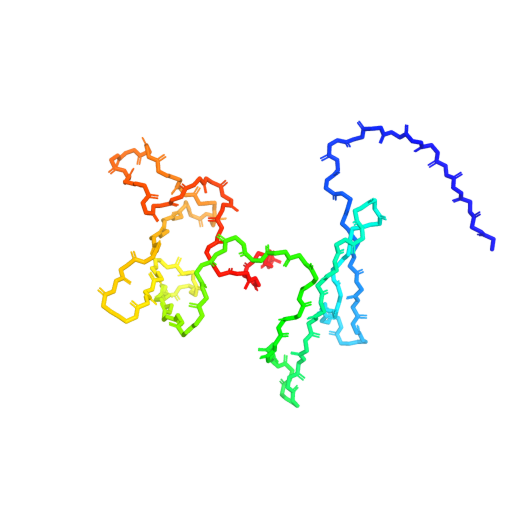OM 620 C CA . SER A 1 80 ? -12.241 5.252 15.218 1.00 94.19 80 SER A CA 1
ATOM 621 C C . SER A 1 80 ? -10.761 5.663 15.175 1.00 94.19 80 SER A C 1
ATOM 623 O O . SER A 1 80 ? -10.436 6.812 15.476 1.00 94.19 80 SER A O 1
ATOM 625 N N . THR A 1 81 ? -9.854 4.752 14.813 1.00 94.25 81 THR A N 1
ATOM 626 C CA . THR A 1 81 ? -8.409 5.002 14.775 1.00 94.25 81 THR A CA 1
ATOM 627 C C . THR A 1 81 ? -7.953 5.351 13.363 1.00 94.25 81 THR A C 1
ATOM 629 O O . THR A 1 81 ? -8.295 4.663 12.404 1.00 94.25 81 THR A O 1
ATOM 632 N N . VAL A 1 82 ? -7.136 6.399 13.234 1.00 94.38 82 VAL A N 1
ATOM 633 C CA . VAL A 1 82 ? -6.447 6.729 11.978 1.00 94.38 82 VAL A CA 1
ATOM 634 C C . VAL A 1 82 ? -5.197 5.863 11.858 1.00 94.38 82 VAL A C 1
ATOM 636 O O . VAL A 1 82 ? -4.272 6.008 12.652 1.00 94.38 82 VAL A O 1
ATOM 639 N N . GLU A 1 83 ? -5.173 4.991 10.854 1.00 92.50 83 GLU A N 1
ATOM 640 C CA . GLU A 1 83 ? -4.050 4.091 10.558 1.00 92.50 83 GLU A CA 1
ATOM 641 C C . GLU A 1 83 ? -3.008 4.776 9.666 1.00 92.50 83 GLU A C 1
ATOM 643 O O . GLU A 1 83 ? -1.807 4.597 9.846 1.00 92.50 83 GLU A O 1
ATOM 648 N N . ALA A 1 84 ? -3.459 5.595 8.710 1.00 92.19 84 ALA A N 1
ATOM 649 C CA . ALA A 1 84 ? -2.570 6.364 7.847 1.00 92.19 84 ALA A CA 1
ATOM 650 C C . ALA A 1 84 ? -3.222 7.628 7.292 1.00 92.19 84 ALA A C 1
ATOM 652 O O . ALA A 1 84 ? -4.446 7.724 7.169 1.00 92.19 84 ALA A O 1
ATOM 653 N N . ARG A 1 85 ? -2.375 8.582 6.906 1.00 94.12 85 ARG A N 1
ATOM 654 C CA . ARG A 1 85 ? -2.716 9.766 6.112 1.00 94.12 85 ARG A CA 1
ATOM 655 C C . ARG A 1 85 ? -1.802 9.836 4.903 1.00 94.12 85 ARG A C 1
ATOM 657 O O . ARG A 1 85 ? -0.655 9.426 4.989 1.00 94.12 85 ARG A O 1
ATOM 664 N N . TYR A 1 86 ? -2.272 10.379 3.793 1.00 92.75 86 TYR A N 1
ATOM 665 C CA . TYR A 1 86 ? -1.440 10.558 2.611 1.00 92.75 86 TYR A CA 1
ATOM 666 C C . TYR A 1 86 ? -1.703 11.914 1.979 1.00 92.75 86 TYR A C 1
ATOM 668 O O . TYR A 1 86 ? -2.850 12.299 1.758 1.00 92.75 86 TYR A O 1
ATOM 676 N N . ASP A 1 87 ? -0.612 12.597 1.656 1.00 92.12 87 ASP A N 1
ATOM 677 C CA . ASP A 1 87 ? -0.616 13.777 0.807 1.00 92.12 87 ASP A CA 1
ATOM 678 C C . ASP A 1 87 ? 0.189 13.484 -0.450 1.00 92.12 87 ASP A C 1
ATOM 680 O O . ASP A 1 87 ? 1.135 12.690 -0.424 1.00 92.12 87 ASP A O 1
ATOM 684 N N . TYR A 1 88 ? -0.173 14.164 -1.531 1.00 91.75 88 TYR A N 1
ATOM 685 C CA . TYR A 1 88 ? 0.401 13.950 -2.849 1.00 91.75 88 TYR A CA 1
ATOM 686 C C . TYR A 1 88 ? 0.830 15.283 -3.458 1.00 91.75 88 TYR A C 1
ATOM 688 O O . TYR A 1 88 ? 0.161 16.305 -3.281 1.00 91.75 88 TYR A O 1
ATOM 696 N N . LEU A 1 89 ? 1.942 15.258 -4.185 1.00 91.19 89 LEU A N 1
ATOM 697 C CA . LEU A 1 89 ? 2.302 16.277 -5.163 1.00 91.19 89 LEU A CA 1
ATOM 698 C C . LEU A 1 89 ? 1.328 16.225 -6.359 1.00 91.19 89 LEU A C 1
ATOM 700 O O . LEU A 1 89 ? 0.613 15.234 -6.521 1.00 91.19 89 LEU A O 1
ATOM 704 N N . PRO A 1 90 ? 1.302 17.253 -7.230 1.00 90.12 90 PRO A N 1
ATOM 705 C CA . PRO A 1 90 ? 0.336 17.338 -8.333 1.00 90.12 90 PRO A CA 1
ATOM 706 C C . PRO A 1 90 ? 0.304 16.131 -9.281 1.00 90.12 90 PRO A C 1
ATOM 708 O O . PRO A 1 90 ? -0.726 15.869 -9.890 1.00 90.12 90 PRO A O 1
ATOM 711 N N . PHE A 1 91 ? 1.408 15.386 -9.386 1.00 88.94 91 PHE A N 1
ATOM 712 C CA . PHE A 1 91 ? 1.532 14.204 -10.246 1.00 88.94 91 PHE A CA 1
ATOM 713 C C . PHE A 1 91 ? 1.482 12.877 -9.472 1.00 88.94 91 PHE A C 1
ATOM 715 O O . PHE A 1 91 ? 1.991 11.865 -9.940 1.00 88.94 91 PHE A O 1
ATOM 722 N N . GLY A 1 92 ? 0.896 12.874 -8.272 1.00 88.44 92 GLY A N 1
ATOM 723 C CA . GLY A 1 92 ? 0.626 11.646 -7.519 1.00 88.44 92 GLY A CA 1
ATOM 724 C C . GLY A 1 92 ? 1.809 11.096 -6.719 1.00 88.44 92 GLY A C 1
ATOM 725 O O . GLY A 1 92 ? 1.678 10.058 -6.074 1.00 88.44 92 GLY A O 1
ATOM 726 N N . GLU A 1 93 ? 2.955 11.780 -6.692 1.00 89.12 93 GLU A N 1
ATOM 727 C CA . GLU A 1 93 ? 4.043 11.400 -5.788 1.00 89.12 93 GLU A CA 1
ATOM 728 C C . GLU A 1 93 ? 3.644 11.680 -4.336 1.00 89.12 93 GLU A C 1
ATOM 730 O O . GLU A 1 93 ? 3.198 12.775 -3.993 1.00 89.12 93 GLU A O 1
ATOM 735 N N . ARG A 1 94 ? 3.822 10.688 -3.466 1.00 88.38 94 ARG A N 1
ATOM 736 C CA . ARG A 1 94 ? 3.470 10.798 -2.051 1.00 88.38 94 ARG A CA 1
ATOM 737 C C . ARG A 1 94 ? 4.488 11.605 -1.259 1.00 88.38 94 ARG A C 1
ATOM 739 O O . ARG A 1 94 ? 5.690 11.384 -1.360 1.00 88.38 94 ARG A O 1
ATOM 746 N N . ILE A 1 95 ? 3.984 12.447 -0.365 1.00 92.12 95 ILE A N 1
ATOM 747 C CA . ILE A 1 95 ? 4.793 13.197 0.592 1.00 92.12 95 ILE A CA 1
ATOM 748 C C . ILE A 1 95 ? 4.817 12.436 1.920 1.00 92.12 95 ILE A C 1
ATOM 750 O O . ILE A 1 95 ? 3.790 12.294 2.587 1.00 92.12 95 ILE A O 1
ATOM 754 N N . GLY A 1 96 ? 5.994 11.938 2.294 1.00 91.62 96 GLY A N 1
ATOM 755 C CA . GLY A 1 96 ? 6.183 11.163 3.517 1.00 91.62 96 GLY A CA 1
ATOM 756 C C . GLY A 1 96 ? 6.219 11.992 4.806 1.00 91.62 96 GLY A C 1
ATOM 757 O O . GLY A 1 96 ? 6.224 13.228 4.810 1.00 91.62 96 GLY A O 1
ATOM 758 N N . SER A 1 97 ? 6.284 11.279 5.928 1.00 94.06 97 SER A N 1
ATOM 759 C CA . SER A 1 97 ? 6.522 11.839 7.260 1.00 94.06 97 SER A CA 1
ATOM 760 C C . SER A 1 97 ? 7.834 12.629 7.325 1.00 94.06 97 SER A C 1
ATOM 762 O O . SER A 1 97 ? 8.804 12.284 6.653 1.00 94.06 97 SER A O 1
ATOM 764 N N . GLY A 1 98 ? 7.889 13.660 8.169 1.00 93.56 98 GLY A N 1
ATOM 765 C CA . GLY A 1 98 ? 9.060 14.527 8.347 1.00 93.56 98 GLY A CA 1
ATOM 766 C C . GLY A 1 98 ? 9.131 15.700 7.365 1.00 93.56 98 GLY A C 1
ATOM 767 O O . GLY A 1 98 ? 9.873 16.649 7.604 1.00 93.56 98 GLY A O 1
ATOM 768 N N . VAL A 1 99 ? 8.317 15.702 6.304 1.00 93.69 99 VAL A N 1
ATOM 769 C CA . VAL A 1 99 ? 8.249 16.810 5.342 1.00 93.69 99 VAL A CA 1
ATOM 770 C C . VAL A 1 99 ? 7.175 17.812 5.757 1.00 93.69 99 VAL A C 1
ATOM 772 O O . VAL A 1 99 ? 5.991 17.474 5.821 1.00 93.69 99 VAL A O 1
ATOM 775 N N . ASN A 1 100 ? 7.577 19.066 5.985 1.00 93.12 100 ASN A N 1
ATOM 776 C CA . ASN A 1 100 ? 6.684 20.187 6.308 1.00 93.12 100 ASN A CA 1
ATOM 777 C C . ASN A 1 100 ? 5.680 19.860 7.441 1.00 93.12 100 ASN A C 1
ATOM 779 O O . ASN A 1 100 ? 4.474 20.044 7.299 1.00 93.12 100 ASN A O 1
ATOM 783 N N . GLY A 1 101 ? 6.176 19.282 8.542 1.00 93.00 101 GLY A N 1
ATOM 784 C CA . GLY A 1 101 ? 5.376 18.984 9.738 1.00 93.00 101 GLY A CA 1
ATOM 785 C C . GLY A 1 101 ? 4.536 17.699 9.693 1.00 93.00 101 GLY A C 1
ATOM 786 O O . GLY A 1 101 ? 3.786 17.436 10.632 1.00 93.00 101 GLY A O 1
ATOM 787 N N . ARG A 1 102 ? 4.651 16.870 8.647 1.00 94.38 102 ARG A N 1
ATOM 788 C CA . ARG A 1 102 ? 3.929 15.586 8.562 1.00 94.38 102 ARG A CA 1
ATOM 789 C C . ARG A 1 102 ? 4.408 14.595 9.619 1.00 94.38 102 ARG A C 1
ATOM 791 O O . ARG A 1 102 ? 5.592 14.270 9.680 1.00 94.38 102 ARG A O 1
ATOM 798 N N . SER A 1 103 ? 3.478 14.094 10.431 1.00 93.56 103 SER A N 1
ATOM 799 C CA . SER A 1 103 ? 3.755 13.117 11.490 1.00 93.56 103 SER A CA 1
ATOM 800 C C . SER A 1 103 ? 3.974 11.698 10.942 1.00 93.56 103 SER A C 1
ATOM 802 O O . SER A 1 103 ? 3.890 11.457 9.737 1.00 93.56 103 SER A O 1
ATOM 804 N N . SER A 1 104 ? 4.234 10.735 11.830 1.00 92.69 104 SER A N 1
ATOM 805 C CA . SER A 1 104 ? 4.487 9.327 11.482 1.00 92.69 104 SER A CA 1
ATOM 806 C C . SER A 1 104 ? 3.354 8.650 10.703 1.00 92.69 104 SER A C 1
ATOM 808 O O . SER A 1 104 ? 3.621 7.748 9.915 1.00 92.69 104 SER A O 1
ATOM 810 N N . LEU A 1 105 ? 2.108 9.112 10.854 1.00 92.88 105 LEU A N 1
ATOM 811 C CA . LEU A 1 105 ? 0.948 8.565 10.137 1.00 92.88 105 LEU A CA 1
ATOM 812 C C . LEU A 1 105 ? 1.024 8.751 8.613 1.00 92.88 105 LEU A C 1
ATOM 814 O O . LEU A 1 105 ? 0.269 8.102 7.896 1.00 92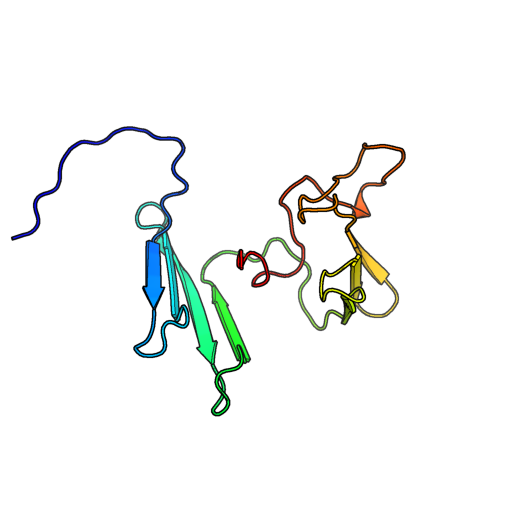.88 105 LEU A O 1
ATOM 818 N N . TYR A 1 106 ? 1.916 9.612 8.109 1.00 91.88 106 TYR A N 1
ATOM 819 C CA . TYR A 1 106 ? 2.117 9.788 6.667 1.00 91.88 106 TYR A CA 1
ATOM 820 C C . TYR A 1 106 ? 2.960 8.676 6.016 1.00 91.88 106 TYR A C 1
ATOM 822 O O . TYR A 1 106 ? 2.942 8.510 4.791 1.00 91.88 106 TYR A O 1
ATOM 830 N N . GLY A 1 107 ? 3.652 7.877 6.840 1.00 85.81 107 GLY A N 1
ATOM 831 C CA . GLY A 1 107 ? 4.556 6.817 6.402 1.00 85.81 107 GLY A CA 1
ATOM 832 C C . GLY A 1 107 ? 5.761 7.337 5.612 1.00 85.81 107 GLY A C 1
ATOM 833 O O . GLY A 1 107 ? 5.900 8.531 5.345 1.00 85.81 107 GLY A O 1
ATOM 834 N N . SER A 1 108 ? 6.653 6.430 5.217 1.00 83.12 108 SER A N 1
ATOM 835 C CA . SER A 1 108 ? 7.696 6.746 4.239 1.00 83.12 108 SER A CA 1
ATOM 836 C C . SER A 1 108 ? 7.102 6.885 2.834 1.00 83.12 108 SER A C 1
ATOM 838 O O . SER A 1 108 ? 6.061 6.295 2.513 1.00 83.12 108 SER A O 1
ATOM 840 N N . THR A 1 109 ? 7.787 7.639 1.970 1.00 77.69 109 THR A N 1
ATOM 841 C CA . THR A 1 109 ? 7.460 7.709 0.542 1.00 77.69 109 THR A CA 1
ATOM 842 C C . THR A 1 109 ? 7.413 6.294 -0.044 1.00 77.69 109 THR A C 1
ATOM 844 O O . THR A 1 109 ? 8.363 5.525 0.090 1.00 77.69 109 THR A O 1
ATOM 847 N N . GLY A 1 110 ? 6.279 5.925 -0.646 1.00 70.00 110 GLY A N 1
ATOM 848 C CA . GLY A 1 110 ? 6.063 4.603 -1.249 1.00 70.00 110 GLY A CA 1
ATOM 849 C C . GLY A 1 110 ? 5.519 3.505 -0.319 1.00 70.00 110 GLY A C 1
ATOM 850 O O . GLY A 1 110 ? 5.186 2.433 -0.808 1.00 70.00 110 GLY A O 1
ATOM 851 N N . SER A 1 111 ? 5.351 3.744 0.990 1.00 72.25 111 SER A N 1
ATOM 852 C CA . SER A 1 111 ? 4.731 2.766 1.910 1.00 72.25 111 SER A CA 1
ATOM 853 C C . SER A 1 111 ? 3.217 2.960 2.035 1.00 72.25 111 SER A C 1
ATOM 855 O O . SER A 1 111 ? 2.791 3.998 2.543 1.00 72.25 111 SER A O 1
ATOM 857 N N . MET A 1 112 ? 2.400 2.023 1.547 1.00 74.12 112 MET A N 1
ATOM 858 C CA . MET A 1 112 ? 0.938 2.079 1.666 1.00 74.12 112 MET A CA 1
ATOM 859 C C . MET A 1 112 ? 0.429 1.015 2.639 1.00 74.12 112 MET A C 1
ATOM 861 O O . MET A 1 112 ? 0.899 -0.116 2.648 1.00 74.12 112 MET A O 1
ATOM 865 N N . VAL A 1 113 ? -0.552 1.400 3.453 1.00 78.88 113 VAL A N 1
ATOM 866 C CA . VAL A 1 113 ? -1.181 0.553 4.476 1.00 78.88 113 VAL A CA 1
ATOM 867 C C . VAL A 1 113 ? -2.171 -0.432 3.852 1.00 78.88 113 VAL A C 1
ATOM 869 O O . VAL A 1 113 ? -2.371 -1.521 4.381 1.00 78.88 113 VAL A O 1
ATOM 872 N N . ILE A 1 114 ? -2.757 -0.075 2.708 1.00 71.94 114 ILE A N 1
ATOM 873 C CA . ILE A 1 114 ? -3.651 -0.934 1.928 1.00 71.94 114 ILE A CA 1
ATOM 874 C C . ILE A 1 114 ? -2.885 -1.439 0.696 1.00 71.94 114 ILE A C 1
ATOM 876 O O . ILE A 1 114 ? -2.546 -0.654 -0.190 1.00 71.94 114 ILE A O 1
ATOM 880 N N . SER A 1 115 ? -2.610 -2.746 0.647 1.00 59.75 115 SER A N 1
ATOM 881 C CA . SER A 1 115 ? -2.100 -3.420 -0.559 1.00 59.75 115 SER A CA 1
ATOM 882 C C . SER A 1 115 ? -3.128 -3.327 -1.695 1.00 59.75 115 SER A C 1
ATOM 884 O O . SER A 1 115 ? -4.328 -3.362 -1.432 1.00 59.75 115 SER A O 1
ATOM 886 N N . GLY A 1 116 ? -2.667 -3.188 -2.942 1.00 54.72 116 GLY A N 1
ATOM 887 C CA . GLY A 1 116 ? -3.528 -3.250 -4.138 1.00 54.72 116 GLY A CA 1
ATOM 888 C C . GLY A 1 116 ? -3.850 -1.917 -4.822 1.00 54.72 116 GLY A C 1
ATOM 889 O O . GLY A 1 116 ? -4.609 -1.867 -5.784 1.00 54.72 116 GLY A O 1
ATOM 890 N N . GLN A 1 117 ? -3.265 -0.812 -4.360 1.00 49.09 117 GLN A N 1
ATOM 891 C CA . GLN A 1 117 ? -3.458 0.522 -4.956 1.00 49.09 117 GLN A CA 1
ATOM 892 C C . GLN A 1 117 ? -2.172 1.089 -5.572 1.00 49.09 117 GLN A C 1
ATOM 894 O O . GLN A 1 117 ? -2.178 2.175 -6.137 1.00 49.09 117 GLN A O 1
ATOM 899 N N . ASP A 1 118 ? -1.092 0.305 -5.548 1.00 42.62 118 ASP A N 1
ATOM 900 C CA . ASP A 1 118 ? 0.174 0.569 -6.248 1.00 42.62 118 ASP A CA 1
ATOM 901 C C . ASP A 1 118 ? 0.070 0.204 -7.747 1.00 42.62 118 ASP A C 1
ATOM 903 O O . ASP A 1 118 ? 0.985 -0.361 -8.351 1.00 42.62 118 ASP A O 1
ATOM 907 N N . THR A 1 119 ? -1.098 0.459 -8.344 1.00 37.00 119 THR A N 1
ATOM 908 C CA . THR A 1 119 ? -1.308 0.315 -9.783 1.00 37.00 119 THR A CA 1
ATOM 909 C C . THR A 1 119 ? -1.219 1.707 -10.378 1.00 37.00 119 THR A C 1
ATOM 911 O O . THR A 1 119 ? -2.185 2.461 -10.366 1.00 37.00 119 THR A O 1
ATOM 914 N N . VAL A 1 120 ? -0.013 2.045 -10.835 1.00 28.39 120 VAL A N 1
ATOM 915 C CA . VAL A 1 120 ? 0.226 3.150 -11.766 1.00 28.39 120 VAL A CA 1
ATOM 916 C C . VAL A 1 120 ? -0.784 3.014 -12.906 1.00 28.39 120 VAL A C 1
ATOM 918 O O . VAL A 1 120 ? -0.817 1.969 -13.564 1.00 28.39 120 VAL A O 1
ATOM 921 N N . VAL A 1 121 ? -1.635 4.028 -13.059 1.00 33.34 121 VAL A N 1
ATOM 922 C CA . VAL A 1 121 ? -2.408 4.279 -14.283 1.00 33.34 121 VAL A CA 1
ATOM 923 C C . VAL A 1 121 ? -1.490 4.915 -15.312 1.00 33.34 121 VAL A C 1
ATOM 925 O O . VAL A 1 121 ? -0.678 5.774 -14.899 1.00 33.34 121 VAL A O 1
#

Radius of gyration: 17.14 Å; chains: 1; bounding box: 42×43×42 Å

Secondary structure (DSSP, 8-state):
-PPP-----------EEEE-TTS-EEEEE-TTT--EEEEEE-TTS-EEEEEESS---SPPS--EEEE-TTS-EEEEEETTEEEEE-EE-TTS-EE-TTSTT--GGG-STT--SSTT-----

Sequence (121 aa):
MIVFDEVFASNAKDRNYDSDADGRRVRKWHPSSGALTVMVYDAFGRLAAEYSNEASGGPTGLLYRFDDHLGSTRMVMRGSTVEARYDYLPFGERIGSGVNGRSSLYGSTGSMVISGQDTVV

pLDDT: mean 81.35, std 17.58, range [28.39, 95.12]

Foldseek 3Di:
DDDDDDDDPDPDQQWDWDADPVRHTQWIARPVPRWIKGFDADPVRHGPDIDIPDDQPADDDDKDFDADPVRHTAWIDDPPRTQAGWDADPVRFTDAAPPPHRHCRSPDGPDDRDPDPPDDD